Protein AF-A0A2T2T7Y3-F1 (afdb_monomer)

Structure (mmCIF, N/CA/C/O backbone):
data_AF-A0A2T2T7Y3-F1
#
_entry.id   AF-A0A2T2T7Y3-F1
#
loop_
_atom_site.group_PDB
_atom_site.id
_atom_site.type_symbol
_atom_site.label_atom_id
_atom_site.label_alt_id
_atom_site.label_comp_id
_atom_site.label_asym_id
_atom_site.label_entity_id
_atom_site.label_seq_id
_atom_site.pdbx_PDB_ins_code
_atom_site.Cartn_x
_atom_site.Cartn_y
_atom_site.Cartn_z
_atom_site.occupancy
_atom_site.B_iso_or_equiv
_atom_site.auth_seq_id
_atom_site.auth_comp_id
_atom_site.auth_asym_id
_atom_site.auth_atom_id
_atom_site.pdbx_PDB_model_num
ATOM 1 N N . MET A 1 1 ? -11.156 6.865 26.196 1.00 83.19 1 MET A N 1
ATOM 2 C CA . MET A 1 1 ? -9.992 5.998 25.931 1.00 83.19 1 MET A CA 1
ATOM 3 C C . MET A 1 1 ? -10.189 5.477 24.534 1.00 83.19 1 MET A C 1
ATOM 5 O O . MET A 1 1 ? -11.210 4.842 24.302 1.00 83.19 1 MET A O 1
ATOM 9 N N . ASP A 1 2 ? -9.260 5.780 23.638 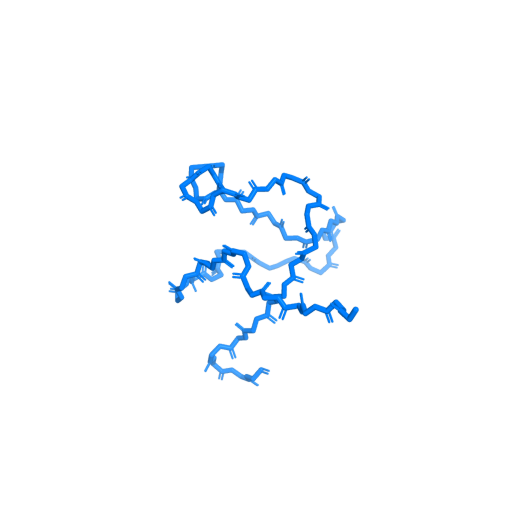1.00 94.06 2 ASP A N 1
ATOM 10 C CA . ASP A 1 2 ? -9.366 5.397 22.233 1.00 94.06 2 ASP A CA 1
ATOM 11 C C . ASP A 1 2 ? -8.420 4.227 21.963 1.00 94.06 2 ASP A C 1
ATOM 13 O O . ASP A 1 2 ? -7.290 4.208 22.456 1.00 94.06 2 ASP A O 1
ATOM 17 N N . ILE A 1 3 ? -8.898 3.233 21.215 1.00 95.50 3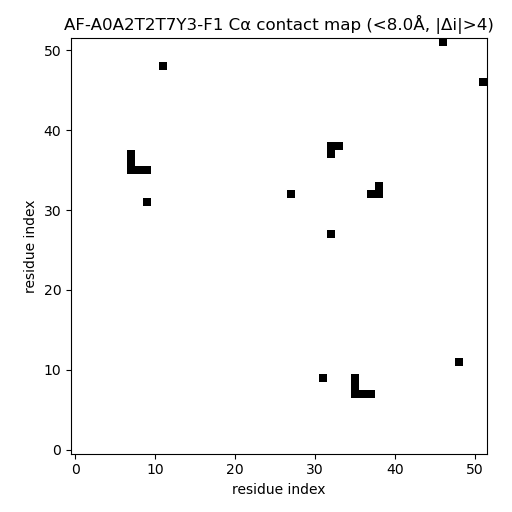 ILE A N 1
ATOM 18 C CA . ILE A 1 3 ? -8.121 2.062 20.803 1.00 95.50 3 ILE A CA 1
ATOM 19 C C . ILE A 1 3 ? -7.921 2.094 19.289 1.00 95.50 3 ILE A C 1
ATOM 21 O O . ILE A 1 3 ? -8.860 2.341 18.534 1.00 95.50 3 ILE A O 1
ATOM 25 N N . THR A 1 4 ? -6.698 1.825 18.840 1.00 96.31 4 THR A N 1
ATOM 26 C CA . THR A 1 4 ? -6.386 1.716 17.411 1.00 96.31 4 THR A CA 1
ATOM 27 C C . THR A 1 4 ? -6.426 0.253 17.008 1.00 96.31 4 THR A C 1
ATOM 29 O O . THR A 1 4 ? -5.626 -0.548 17.486 1.00 96.31 4 THR A O 1
ATOM 32 N N . MET A 1 5 ? -7.346 -0.085 16.108 1.00 96.69 5 MET A N 1
ATOM 33 C CA . MET A 1 5 ? -7.523 -1.439 15.587 1.00 96.69 5 MET A CA 1
ATOM 34 C C . MET A 1 5 ? -7.206 -1.477 14.092 1.00 96.69 5 MET A C 1
ATOM 36 O O . MET A 1 5 ? -7.357 -0.482 13.381 1.00 96.69 5 MET A O 1
ATOM 40 N N . LEU A 1 6 ? -6.781 -2.639 13.600 1.00 96.88 6 LEU A N 1
ATOM 41 C CA . LEU A 1 6 ? -6.588 -2.864 12.171 1.00 96.88 6 LEU A CA 1
ATOM 42 C C . LEU A 1 6 ? -7.949 -2.904 11.467 1.00 96.88 6 LEU A C 1
ATOM 44 O O . LEU A 1 6 ? -8.743 -3.806 11.725 1.00 96.88 6 LEU A O 1
ATOM 48 N N . LYS A 1 7 ? -8.199 -1.956 10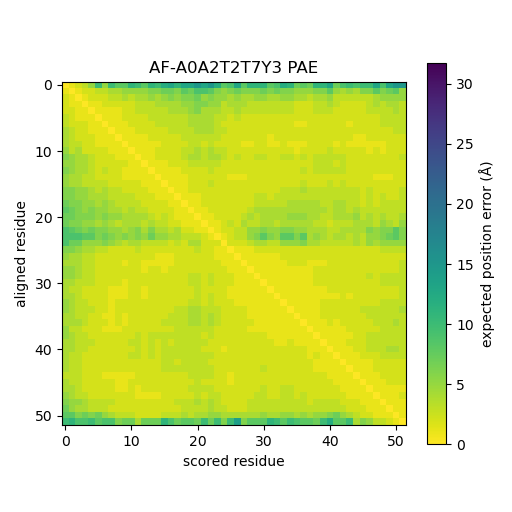.560 1.00 97.00 7 LYS A N 1
ATOM 49 C CA . LYS A 1 7 ? -9.439 -1.911 9.772 1.00 97.00 7 LYS A CA 1
ATOM 50 C C . LYS A 1 7 ? -9.460 -2.968 8.663 1.00 97.00 7 LYS A C 1
ATOM 52 O O . LYS A 1 7 ? -10.452 -3.669 8.509 1.00 97.00 7 LYS A O 1
ATOM 57 N N . ALA A 1 8 ? -8.378 -3.074 7.894 1.00 97.38 8 ALA A N 1
ATOM 58 C CA . ALA A 1 8 ? -8.296 -3.942 6.722 1.00 97.38 8 ALA A CA 1
ATOM 59 C C . ALA A 1 8 ? -6.853 -4.371 6.431 1.00 97.38 8 ALA A C 1
ATOM 61 O O . ALA A 1 8 ? -5.900 -3.734 6.882 1.00 97.38 8 ALA A O 1
ATOM 62 N N . LYS A 1 9 ? -6.688 -5.456 5.664 1.00 97.25 9 LYS A N 1
ATOM 63 C CA . LYS A 1 9 ? -5.379 -5.986 5.263 1.00 97.25 9 LYS A CA 1
ATOM 64 C C . LYS A 1 9 ? -5.449 -6.679 3.909 1.00 97.25 9 LYS A C 1
ATOM 66 O O . LYS A 1 9 ? -6.287 -7.547 3.697 1.00 97.25 9 LYS A O 1
ATOM 71 N N . LEU A 1 10 ? -4.459 -6.394 3.069 1.00 97.38 10 LEU A N 1
ATOM 72 C CA . LEU A 1 10 ? -4.124 -7.200 1.900 1.00 97.38 10 LEU A CA 1
ATOM 73 C C . LEU A 1 10 ? -2.937 -8.104 2.255 1.00 97.38 10 LEU A C 1
ATOM 75 O O . LEU A 1 10 ? -1.853 -7.628 2.594 1.00 97.38 10 LEU A O 1
ATOM 79 N N . HIS A 1 11 ? -3.145 -9.421 2.273 1.00 97.44 11 HIS A N 1
ATOM 80 C CA . HIS A 1 11 ? -2.152 -10.364 2.791 1.00 97.44 11 HIS A CA 1
ATOM 81 C C . HIS A 1 11 ? -1.314 -10.995 1.674 1.00 97.44 11 HIS A C 1
ATOM 83 O O . HIS A 1 11 ? -1.861 -11.611 0.767 1.00 97.44 11 HIS A O 1
ATOM 89 N N . ARG A 1 12 ? 0.021 -10.899 1.797 1.00 95.56 12 ARG A N 1
ATOM 90 C CA . ARG A 1 12 ? 1.011 -11.556 0.916 1.00 95.56 12 ARG A CA 1
ATOM 91 C C . ARG A 1 12 ? 0.846 -11.223 -0.569 1.00 95.56 12 ARG A C 1
ATOM 93 O O . ARG A 1 12 ? 1.022 -12.085 -1.426 1.00 95.56 12 ARG A O 1
ATOM 100 N N . LEU A 1 13 ? 0.553 -9.961 -0.867 1.00 96.62 13 LEU A N 1
ATOM 101 C CA . LEU A 1 13 ? 0.619 -9.474 -2.238 1.00 96.62 13 LEU A CA 1
ATOM 102 C C . LEU A 1 13 ? 2.063 -9.433 -2.745 1.00 96.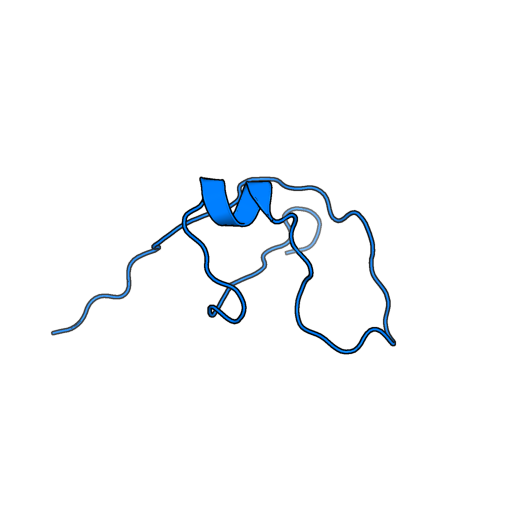62 13 LEU A C 1
ATOM 104 O O . LEU A 1 13 ? 3.021 -9.364 -1.970 1.00 96.62 13 LEU A O 1
ATOM 108 N N . ARG A 1 14 ? 2.199 -9.462 -4.069 1.00 96.88 14 ARG A N 1
ATOM 109 C CA . ARG A 1 14 ? 3.469 -9.302 -4.773 1.00 96.88 14 ARG A CA 1
ATOM 110 C C . ARG A 1 14 ? 3.605 -7.858 -5.246 1.00 96.88 14 ARG A C 1
ATOM 112 O O . ARG A 1 14 ? 2.684 -7.331 -5.860 1.00 96.88 14 ARG A O 1
ATOM 119 N N . VAL A 1 15 ? 4.771 -7.256 -5.019 1.00 97.00 15 VAL A N 1
ATOM 120 C CA . VAL A 1 15 ? 5.141 -5.983 -5.653 1.00 97.00 15 VAL A CA 1
ATOM 121 C C . VAL A 1 15 ? 5.295 -6.217 -7.155 1.00 97.00 15 VAL A C 1
ATOM 123 O O . VAL A 1 15 ? 6.086 -7.066 -7.575 1.00 97.00 15 VAL A O 1
ATOM 126 N N . THR A 1 16 ? 4.503 -5.505 -7.951 1.00 97.75 16 THR A N 1
ATOM 127 C CA . THR A 1 16 ? 4.484 -5.608 -9.417 1.00 97.75 16 THR A CA 1
ATOM 128 C C . THR A 1 16 ? 5.463 -4.643 -10.076 1.00 97.75 16 THR A C 1
ATOM 130 O O . THR A 1 16 ? 6.078 -5.005 -11.073 1.00 97.75 16 THR A O 1
ATOM 133 N N . GLU A 1 17 ? 5.652 -3.457 -9.497 1.00 97.06 17 GLU A N 1
ATOM 134 C CA . GLU A 1 17 ? 6.544 -2.412 -9.998 1.00 97.06 17 GLU A CA 1
ATOM 135 C C . GLU A 1 17 ? 7.145 -1.606 -8.836 1.00 97.06 17 GLU A C 1
ATOM 137 O O . GLU A 1 17 ? 6.532 -1.471 -7.775 1.00 97.06 17 GLU A O 1
ATOM 142 N N . ALA A 1 18 ? 8.353 -1.073 -9.039 1.00 95.69 18 ALA A N 1
ATOM 143 C CA . ALA A 1 18 ? 8.991 -0.111 -8.150 1.00 95.69 18 ALA A CA 1
ATOM 144 C C . ALA A 1 18 ? 9.775 0.914 -8.982 1.00 95.69 18 ALA A C 1
ATOM 146 O O . ALA A 1 18 ? 10.663 0.542 -9.749 1.00 95.69 18 ALA A O 1
ATOM 147 N N . ASN A 1 19 ? 9.455 2.198 -8.817 1.00 96.81 19 ASN A N 1
ATOM 148 C CA . ASN A 1 19 ? 10.077 3.293 -9.554 1.00 96.81 19 ASN A CA 1
ATOM 149 C C . ASN A 1 19 ? 10.471 4.418 -8.588 1.00 96.81 19 ASN A C 1
ATOM 151 O O . ASN A 1 19 ? 9.625 4.956 -7.879 1.00 96.81 19 ASN A O 1
ATOM 155 N N . LEU A 1 20 ? 11.759 4.772 -8.577 1.00 95.75 20 LEU A N 1
ATOM 156 C CA . LEU A 1 20 ? 12.322 5.797 -7.693 1.00 95.75 20 LEU A CA 1
ATOM 157 C C . LEU A 1 20 ? 11.793 7.209 -7.991 1.00 95.75 20 LEU A C 1
ATOM 159 O O . LEU A 1 20 ? 11.756 8.050 -7.099 1.00 95.75 20 LEU A O 1
ATOM 163 N N . HIS A 1 21 ? 11.406 7.469 -9.238 1.00 96.50 21 HIS A N 1
ATOM 164 C CA . HIS A 1 21 ? 10.950 8.778 -9.709 1.00 96.50 21 HIS A CA 1
ATOM 165 C C . HIS A 1 21 ? 9.427 8.866 -9.843 1.00 96.50 21 HIS A C 1
ATOM 167 O O . HIS A 1 21 ? 8.913 9.869 -10.328 1.00 96.50 21 HIS A O 1
ATOM 173 N N . TYR A 1 22 ? 8.698 7.820 -9.449 1.00 94.81 22 TYR A N 1
ATOM 174 C CA . TYR A 1 22 ? 7.244 7.865 -9.413 1.00 94.81 22 TYR A CA 1
ATOM 175 C C . TYR A 1 22 ? 6.781 8.756 -8.257 1.00 94.81 22 TYR A C 1
ATOM 177 O O . TYR A 1 22 ? 7.108 8.510 -7.096 1.00 94.81 22 TYR A O 1
ATOM 185 N N . GLU A 1 23 ? 6.002 9.786 -8.579 1.00 91.88 23 GLU A N 1
ATOM 186 C CA . GLU A 1 23 ? 5.382 10.652 -7.582 1.00 91.88 23 GLU A CA 1
ATOM 187 C C . GLU A 1 23 ? 4.054 10.050 -7.119 1.00 91.88 23 GLU A C 1
ATOM 189 O O . GLU A 1 23 ? 3.074 9.979 -7.861 1.00 91.88 23 GLU A O 1
ATOM 194 N N . GLY A 1 24 ? 4.023 9.606 -5.866 1.00 87.81 24 GLY A N 1
ATOM 195 C CA . GLY A 1 24 ? 2.846 9.014 -5.246 1.00 87.81 24 GLY A CA 1
ATOM 196 C C . GLY A 1 24 ? 3.207 8.203 -4.006 1.00 87.81 24 GLY A C 1
ATOM 197 O O . GLY A 1 24 ? 4.359 8.170 -3.579 1.00 87.81 24 GLY A O 1
ATOM 198 N N . SER A 1 25 ? 2.205 7.558 -3.407 1.00 93.00 25 SER A N 1
ATOM 199 C CA . SER A 1 25 ? 2.405 6.602 -2.315 1.00 93.00 25 SER A CA 1
ATOM 200 C C . SER A 1 25 ? 2.626 5.194 -2.878 1.00 93.00 25 SER A C 1
ATOM 202 O O . SER A 1 25 ? 3.722 4.856 -3.311 1.00 93.00 25 SER A O 1
ATOM 204 N N . ILE A 1 26 ? 1.578 4.377 -2.909 1.00 95.50 26 ILE A N 1
ATOM 205 C CA . ILE A 1 26 ? 1.549 3.080 -3.576 1.00 95.50 26 ILE A CA 1
ATOM 206 C C . ILE A 1 26 ? 0.306 3.023 -4.452 1.00 95.50 26 ILE A C 1
ATOM 208 O O . ILE A 1 26 ? -0.772 3.461 -4.049 1.00 95.50 26 ILE A O 1
ATOM 212 N N . THR A 1 27 ? 0.455 2.465 -5.647 1.00 96.31 27 THR A N 1
ATOM 213 C CA . THR A 1 27 ? -0.697 2.144 -6.489 1.00 96.31 27 THR A CA 1
ATOM 214 C C . THR A 1 27 ? -1.165 0.737 -6.147 1.00 96.31 27 THR A C 1
ATOM 216 O O . THR A 1 27 ? -0.360 -0.190 -6.063 1.00 96.31 27 THR A O 1
ATOM 219 N N . VAL A 1 28 ? -2.466 0.582 -5.926 1.00 96.75 28 VAL A N 1
ATOM 220 C CA . VAL A 1 28 ? -3.113 -0.700 -5.638 1.00 96.75 28 VAL A CA 1
ATOM 221 C C . VAL A 1 28 ? -4.269 -0.859 -6.612 1.00 96.75 28 VAL A C 1
ATOM 223 O O . VAL A 1 28 ? -4.966 0.116 -6.898 1.00 96.75 28 VAL A O 1
ATOM 226 N N . ASP A 1 29 ? -4.458 -2.075 -7.121 1.00 97.88 29 ASP A N 1
ATOM 227 C CA . ASP A 1 29 ? -5.592 -2.406 -7.982 1.00 97.88 29 ASP A CA 1
ATOM 228 C C . ASP A 1 29 ? -6.914 -2.012 -7.306 1.00 97.88 29 ASP A C 1
ATOM 230 O O . ASP A 1 29 ? -7.117 -2.244 -6.108 1.00 97.88 29 ASP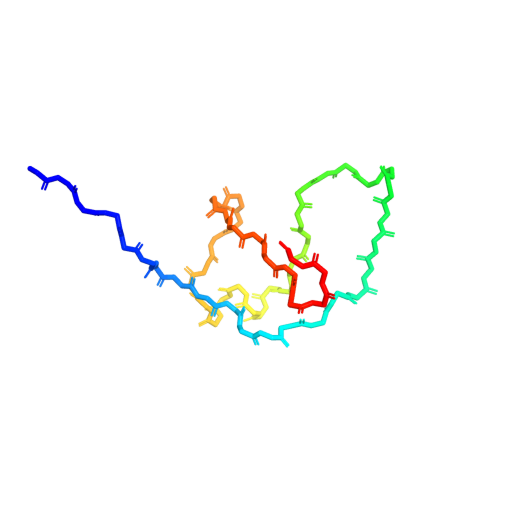 A O 1
ATOM 234 N N . ARG A 1 30 ? -7.817 -1.414 -8.084 1.00 97.31 30 ARG A N 1
ATOM 235 C CA . ARG A 1 30 ? -9.117 -0.957 -7.609 1.00 97.31 30 ARG A CA 1
ATOM 236 C C . ARG A 1 30 ? -9.929 -2.100 -7.002 1.00 97.31 30 ARG A C 1
ATOM 238 O O . ARG A 1 30 ? -10.516 -1.908 -5.940 1.00 97.31 30 ARG A O 1
ATOM 245 N N . GLU A 1 31 ? -9.902 -3.284 -7.609 1.00 98.00 31 GLU A N 1
ATOM 246 C CA . GLU A 1 31 ? -10.659 -4.440 -7.115 1.00 98.00 31 GLU A CA 1
ATOM 247 C C . GLU A 1 31 ? -10.159 -4.910 -5.742 1.00 98.00 31 GLU A C 1
ATOM 249 O O . GLU A 1 31 ? -10.950 -5.305 -4.881 1.00 98.00 31 GLU A O 1
ATOM 254 N N . LEU A 1 32 ? -8.847 -4.815 -5.492 1.00 97.94 32 LEU A N 1
ATOM 255 C CA . LEU A 1 32 ? -8.254 -5.142 -4.193 1.00 97.94 32 LEU A CA 1
ATOM 256 C C . LEU A 1 32 ? -8.652 -4.124 -3.121 1.00 97.94 32 LEU A C 1
ATOM 258 O O . LEU A 1 32 ? -8.933 -4.517 -1.987 1.00 97.94 32 LEU A O 1
ATOM 262 N N . LEU A 1 33 ? -8.693 -2.833 -3.467 1.00 97.62 33 LEU A N 1
ATOM 263 C CA . LEU A 1 33 ? -9.154 -1.783 -2.556 1.00 97.62 33 LEU A CA 1
ATOM 264 C C . LEU A 1 33 ? -10.622 -1.984 -2.178 1.00 97.62 33 LEU A C 1
ATOM 266 O O . LEU A 1 33 ? -10.944 -1.987 -0.989 1.00 97.62 33 LEU A O 1
ATOM 270 N N . ASP A 1 34 ? -11.482 -2.213 -3.171 1.00 97.62 34 ASP A N 1
ATOM 271 C CA . ASP A 1 34 ? -12.918 -2.408 -2.964 1.00 97.62 34 ASP A CA 1
ATOM 272 C C . ASP A 1 34 ? -13.187 -3.675 -2.130 1.00 97.62 34 ASP A C 1
ATOM 274 O O . ASP A 1 34 ? -13.957 -3.632 -1.171 1.00 97.62 34 ASP A O 1
ATOM 278 N N . THR A 1 35 ? -12.473 -4.774 -2.405 1.00 97.56 35 THR A N 1
ATOM 279 C CA . THR A 1 35 ? -12.590 -6.027 -1.633 1.00 97.56 35 THR A CA 1
ATOM 280 C C . THR A 1 35 ? -12.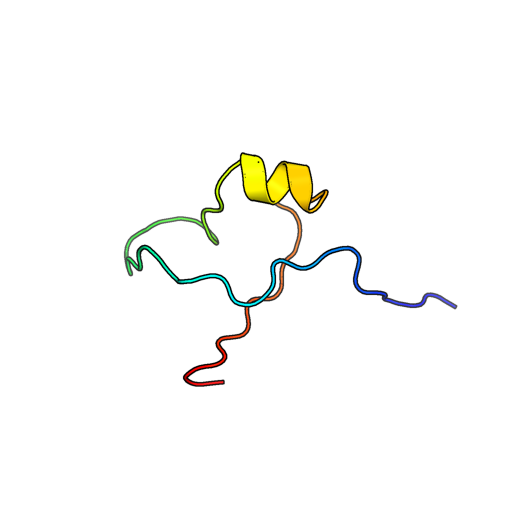125 -5.867 -0.183 1.00 97.56 35 THR A C 1
ATOM 282 O O . THR A 1 35 ? -12.709 -6.453 0.728 1.00 97.56 35 THR A O 1
ATOM 285 N N . ALA A 1 36 ? -11.075 -5.076 0.057 1.00 97.38 36 ALA A N 1
ATOM 286 C CA . ALA A 1 36 ? -10.554 -4.821 1.400 1.00 97.38 36 ALA A CA 1
ATOM 287 C C . ALA A 1 36 ? -11.299 -3.699 2.149 1.00 97.38 36 ALA A C 1
ATOM 289 O O . ALA A 1 36 ? -11.047 -3.503 3.337 1.00 97.38 36 ALA A O 1
ATOM 290 N N . GLY A 1 37 ? -12.183 -2.944 1.487 1.00 97.19 37 GLY A N 1
ATOM 291 C CA . GLY A 1 37 ? -12.835 -1.768 2.073 1.00 97.19 37 GLY A CA 1
ATOM 292 C C . GLY A 1 37 ? -11.872 -0.602 2.348 1.00 97.19 37 GLY A C 1
ATOM 293 O O . GLY A 1 37 ? -12.057 0.151 3.314 1.00 97.19 37 GLY A O 1
ATOM 294 N N . LEU A 1 38 ? -10.824 -0.478 1.528 1.00 97.44 38 LEU A N 1
ATOM 295 C CA . LEU A 1 38 ? -9.834 0.599 1.584 1.00 97.44 38 LEU A CA 1
ATOM 296 C C . LEU A 1 38 ? -10.223 1.739 0.640 1.00 97.44 38 LEU A C 1
ATOM 298 O O . LEU A 1 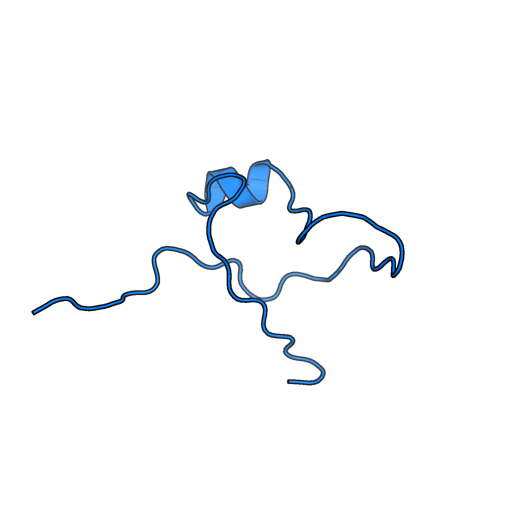38 ? -10.670 1.511 -0.482 1.00 97.44 38 LEU A O 1
ATOM 302 N N . LEU A 1 39 ? -10.015 2.978 1.080 1.00 96.75 39 LEU A N 1
ATOM 303 C CA . LEU A 1 39 ? -10.264 4.164 0.266 1.00 96.75 39 LEU A CA 1
ATOM 304 C C . LEU A 1 39 ? -8.965 4.710 -0.348 1.00 96.75 39 LEU A C 1
ATOM 306 O O . LEU A 1 39 ? -7.896 4.605 0.261 1.00 96.75 39 LEU A O 1
ATOM 310 N N . PRO A 1 40 ? -9.030 5.353 -1.530 1.00 95.81 40 PRO A N 1
ATOM 311 C CA . PRO A 1 40 ? -7.920 6.157 -2.025 1.00 95.81 40 PRO A CA 1
ATOM 312 C C . PRO A 1 40 ? -7.495 7.193 -0.979 1.00 95.81 40 PRO A C 1
ATOM 314 O O . PRO A 1 40 ? -8.342 7.788 -0.314 1.00 95.81 40 PRO A O 1
ATOM 317 N N . TYR A 1 41 ? -6.185 7.410 -0.852 1.00 95.06 41 TYR A N 1
ATOM 318 C CA . TYR A 1 41 ? -5.574 8.324 0.126 1.00 95.06 41 TYR A CA 1
ATOM 319 C C . TYR A 1 41 ? -5.735 7.923 1.606 1.00 95.06 41 TYR A C 1
ATOM 321 O O . TYR A 1 41 ? -5.347 8.687 2.491 1.00 95.06 41 TYR A O 1
ATOM 329 N N . GLU A 1 42 ? -6.255 6.729 1.904 1.00 96.44 42 GLU A N 1
ATOM 330 C CA . GLU A 1 42 ? -6.288 6.199 3.268 1.00 96.44 42 GLU A CA 1
ATOM 331 C C . GLU A 1 42 ? -4.866 5.922 3.787 1.00 96.44 42 GLU A C 1
ATOM 333 O O . GLU A 1 42 ? -3.980 5.487 3.046 1.00 96.44 42 GLU A O 1
ATOM 338 N N . LYS A 1 43 ? -4.627 6.174 5.081 1.00 96.12 43 LYS A N 1
ATOM 339 C CA . LYS A 1 43 ? -3.340 5.863 5.713 1.00 96.12 43 LYS A CA 1
ATOM 340 C C . LYS A 1 43 ? -3.135 4.350 5.721 1.00 96.12 43 LYS A C 1
ATOM 342 O O . LYS A 1 43 ? -3.948 3.611 6.267 1.00 96.12 43 LYS A O 1
ATOM 347 N N . VAL A 1 44 ? -1.998 3.910 5.194 1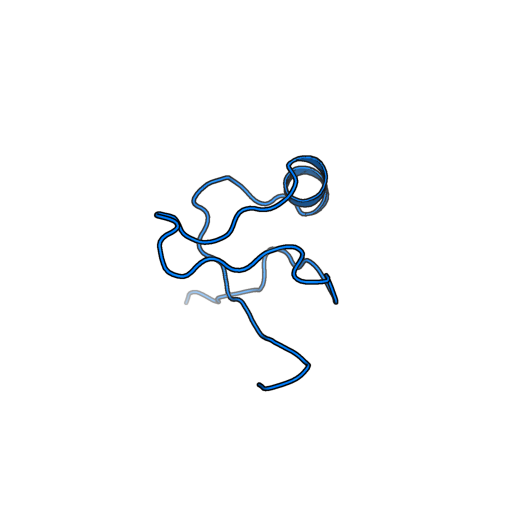.00 96.38 44 VAL A N 1
ATOM 348 C CA . VAL A 1 44 ? -1.622 2.496 5.122 1.00 96.38 44 VAL A CA 1
ATOM 349 C C . VAL A 1 44 ? -0.281 2.241 5.800 1.00 96.38 44 VAL A C 1
ATOM 351 O O . VAL A 1 44 ? 0.528 3.149 5.989 1.00 96.38 44 VAL A O 1
ATOM 354 N N . GLN A 1 45 ? -0.045 0.977 6.142 1.00 96.50 45 GLN A N 1
ATOM 355 C CA . GLN A 1 45 ? 1.259 0.467 6.541 1.00 96.50 45 GLN A CA 1
ATOM 356 C C . GLN A 1 45 ? 1.687 -0.603 5.538 1.00 96.50 45 GLN A C 1
ATOM 358 O O . GLN A 1 45 ? 0.915 -1.510 5.228 1.00 96.50 45 GLN A O 1
ATOM 363 N N . VAL A 1 46 ? 2.923 -0.500 5.051 1.00 95.62 46 VAL A N 1
ATOM 364 C CA . VAL A 1 46 ? 3.524 -1.465 4.127 1.00 95.62 46 VAL A CA 1
ATOM 365 C C . VAL A 1 46 ? 4.639 -2.189 4.866 1.00 95.62 46 VAL A C 1
ATOM 367 O O . VAL A 1 46 ? 5.521 -1.548 5.429 1.00 95.62 46 VAL A O 1
ATOM 370 N N . VAL A 1 47 ? 4.574 -3.519 4.891 1.00 96.69 47 VAL A N 1
ATOM 371 C CA . VAL A 1 47 ? 5.591 -4.389 5.498 1.00 96.69 47 VAL A CA 1
ATOM 372 C C . VAL A 1 47 ? 6.036 -5.407 4.460 1.00 96.69 47 VAL A C 1
ATOM 374 O O . VAL A 1 47 ? 5.190 -6.020 3.799 1.00 96.69 47 VAL A O 1
ATOM 377 N N . ASN A 1 48 ? 7.345 -5.587 4.291 1.00 97.06 48 ASN A N 1
ATOM 378 C CA . ASN A 1 48 ? 7.879 -6.493 3.289 1.00 97.06 48 ASN A CA 1
ATOM 379 C C . ASN A 1 48 ? 8.393 -7.773 3.949 1.00 97.06 48 ASN A C 1
ATOM 381 O O . ASN A 1 48 ? 9.386 -7.804 4.663 1.00 97.06 48 ASN A O 1
ATOM 385 N N . VAL A 1 49 ? 7.721 -8.885 3.664 1.00 96.81 49 VAL A N 1
ATOM 386 C CA . VAL A 1 49 ? 8.063 -10.189 4.252 1.00 96.81 49 VAL A CA 1
ATOM 387 C C . VAL A 1 49 ? 9.438 -10.717 3.832 1.00 96.81 49 VAL A C 1
ATOM 389 O O . VAL A 1 49 ? 9.946 -11.628 4.478 1.00 96.81 49 VAL A O 1
ATOM 392 N N . ASN A 1 50 ? 10.031 -10.180 2.762 1.00 97.38 50 ASN A N 1
ATOM 393 C CA . ASN A 1 50 ? 11.317 -10.646 2.247 1.00 97.38 50 ASN A CA 1
ATOM 394 C C . ASN A 1 50 ? 12.517 -9.937 2.890 1.00 97.38 50 ASN A C 1
ATOM 396 O O . ASN A 1 50 ? 13.610 -10.497 2.872 1.00 97.38 50 ASN A O 1
ATOM 400 N N . ASN A 1 51 ? 12.354 -8.715 3.409 1.00 95.94 51 ASN A N 1
ATOM 401 C CA . ASN A 1 51 ? 13.471 -7.922 3.938 1.00 95.94 51 ASN A CA 1
ATOM 402 C C . ASN A 1 51 ? 13.165 -7.090 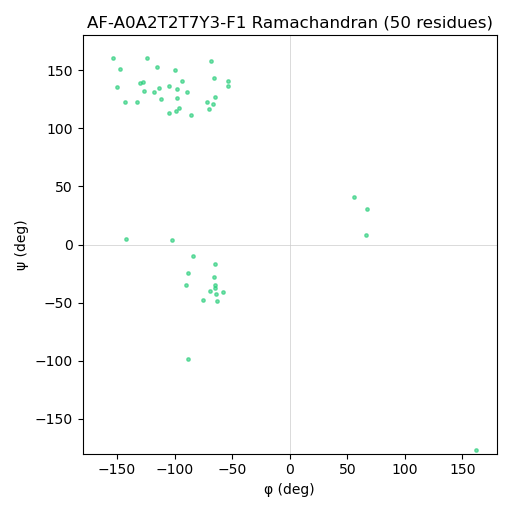5.200 1.00 95.94 51 ASN A C 1
ATOM 404 O O . ASN A 1 51 ? 14.071 -6.412 5.681 1.00 95.94 51 ASN A O 1
ATOM 408 N N . GLY A 1 52 ? 11.963 -7.207 5.774 1.00 85.31 52 GLY A N 1
ATOM 409 C CA . GLY A 1 52 ? 11.549 -6.523 7.007 1.00 85.31 52 GLY A CA 1
ATOM 410 C C . GLY A 1 52 ? 10.809 -5.215 6.765 1.00 85.31 52 GLY A C 1
ATOM 411 O O . GLY A 1 52 ? 10.639 -4.494 7.769 1.00 85.31 52 GLY A O 1
#

Solvent-accessible surface area (backbone atoms only — not comparable to full-atom values): 4063 Å² total; per-residue (Å²): 138,88,82,91,75,87,87,64,77,85,80,88,75,78,88,87,78,87,64,95,84,62,89,73,90,82,92,70,61,66,68,58,29,63,74,45,72,53,59,90,92,56,91,79,85,89,78,45,95,89,83,101

Secondary structure (DSSP, 8-state):
-----------SPPP----TT--SS----HHHHHHHTPPTT-------TTT-

pLDDT: mean 95.86, std 2.86, range [83.19, 98.0]

Sequence (52 aa):
MDITMLKAKLHRLRVTEANLHYEGSITVDRELLDTAGLLPYEKVQVVNVNNG

Radius of gyration: 12.87 Å; Cα contacts (8 Å, |Δi|>4): 12; chains: 1; bounding box: 26×22×36 Å

Mean predicted aligned error: 2.76 Å

Foldseek 3Di:
DDDDDDQFDDPPDDDPDDDPPDPDDDDDDPVSCVVGVHDPPDDDDDDDPVPD